Protein AF-A0A2M7Q380-F1 (afdb_monomer_lite)

Structure (mmCIF, N/CA/C/O backbone):
data_AF-A0A2M7Q380-F1
#
_entry.id   AF-A0A2M7Q380-F1
#
loop_
_atom_site.group_PDB
_atom_site.id
_atom_site.type_symbol
_atom_site.label_atom_id
_atom_site.label_alt_id
_atom_site.label_comp_id
_atom_site.label_asym_id
_atom_site.label_entity_id
_atom_site.label_seq_id
_atom_site.pdbx_PDB_ins_code
_atom_site.Cartn_x
_atom_site.Cartn_y
_atom_site.Cartn_z
_atom_site.occupancy
_atom_site.B_iso_or_equiv
_atom_site.auth_seq_id
_atom_site.auth_comp_id
_atom_site.auth_asym_id
_atom_site.auth_atom_id
_atom_site.pdbx_PDB_model_num
ATOM 1 N N . MET A 1 1 ? 3.155 -9.408 -25.139 1.00 45.03 1 MET A N 1
ATOM 2 C CA . MET A 1 1 ? 3.431 -10.082 -23.851 1.00 45.03 1 MET A CA 1
ATOM 3 C C . MET A 1 1 ? 3.232 -9.031 -22.771 1.00 45.03 1 MET A C 1
ATOM 5 O O . MET A 1 1 ? 3.992 -8.075 -22.766 1.00 45.03 1 MET A O 1
ATOM 9 N N . HIS A 1 2 ? 2.167 -9.120 -21.968 1.00 54.25 2 HIS A N 1
ATOM 10 C CA . HIS A 1 2 ? 1.889 -8.129 -20.921 1.00 54.25 2 HIS A CA 1
ATOM 11 C C . HIS A 1 2 ? 2.862 -8.356 -19.760 1.00 54.25 2 HIS A C 1
ATOM 13 O O . HIS A 1 2 ? 2.778 -9.364 -19.059 1.00 54.25 2 HIS A O 1
ATOM 19 N N . ILE A 1 3 ? 3.834 -7.456 -19.613 1.00 55.75 3 ILE A N 1
ATOM 20 C CA . ILE A 1 3 ? 4.868 -7.489 -18.565 1.00 55.75 3 ILE A CA 1
ATOM 21 C C . ILE A 1 3 ? 4.226 -7.521 -17.166 1.00 55.75 3 ILE A C 1
ATOM 23 O O . ILE A 1 3 ? 4.686 -8.244 -16.288 1.00 55.75 3 ILE A O 1
ATOM 27 N N . GLU A 1 4 ? 3.079 -6.861 -17.022 1.00 55.84 4 GLU A N 1
ATOM 28 C CA . GLU A 1 4 ? 2.227 -6.799 -15.826 1.00 55.84 4 GLU A CA 1
ATOM 29 C C . GLU A 1 4 ? 1.796 -8.177 -15.287 1.00 55.84 4 GLU A C 1
ATOM 31 O O . GLU A 1 4 ? 1.468 -8.314 -14.114 1.00 55.84 4 GLU A O 1
ATOM 36 N N . SER A 1 5 ? 1.790 -9.232 -16.113 1.00 55.00 5 SER A N 1
ATOM 37 C CA . SER A 1 5 ? 1.312 -10.558 -15.688 1.00 55.00 5 SER A CA 1
ATOM 38 C C . SER A 1 5 ? 2.322 -11.371 -14.862 1.00 55.00 5 SER A C 1
ATOM 40 O O . SER A 1 5 ? 1.940 -12.407 -14.317 1.00 55.00 5 SER A O 1
ATOM 42 N N . TRP A 1 6 ? 3.590 -10.951 -14.777 1.00 59.34 6 TRP A N 1
ATOM 43 C CA . TRP A 1 6 ? 4.686 -11.774 -14.224 1.00 59.34 6 TRP A CA 1
ATOM 44 C C . TRP A 1 6 ? 5.582 -11.066 -13.204 1.00 59.34 6 TRP A C 1
ATOM 46 O O . TRP A 1 6 ? 6.473 -11.701 -12.650 1.00 59.34 6 TRP A O 1
ATOM 56 N N . VAL A 1 7 ? 5.363 -9.776 -12.985 1.00 65.94 7 VAL A N 1
ATOM 57 C CA . VAL A 1 7 ? 6.205 -8.892 -12.175 1.00 65.94 7 VAL A CA 1
ATOM 58 C C . VAL A 1 7 ? 5.442 -8.545 -10.897 1.00 65.94 7 VAL A C 1
ATOM 60 O O . VAL A 1 7 ? 4.220 -8.414 -10.946 1.00 65.94 7 VAL A O 1
ATOM 63 N N . GLY A 1 8 ? 6.127 -8.425 -9.759 1.00 65.38 8 GLY A N 1
ATOM 64 C CA . GLY A 1 8 ? 5.466 -8.037 -8.508 1.00 65.38 8 GLY A CA 1
ATOM 65 C C . GLY A 1 8 ? 4.849 -9.211 -7.739 1.00 65.38 8 GLY A C 1
ATOM 66 O O . GLY A 1 8 ? 3.993 -8.996 -6.887 1.00 65.38 8 GLY A O 1
ATOM 67 N N . ARG A 1 9 ? 5.242 -10.461 -8.033 1.00 70.00 9 ARG A N 1
ATOM 68 C CA . ARG A 1 9 ? 4.670 -11.673 -7.405 1.00 70.00 9 ARG A CA 1
ATOM 69 C C . ARG A 1 9 ? 5.585 -12.363 -6.392 1.00 70.00 9 ARG A C 1
ATOM 71 O O . ARG A 1 9 ? 5.141 -13.316 -5.751 1.00 70.00 9 ARG A O 1
ATOM 78 N N . ASP A 1 10 ? 6.820 -11.894 -6.230 1.00 76.94 10 ASP A N 1
ATOM 79 C CA . ASP A 1 10 ? 7.734 -12.426 -5.221 1.00 76.94 10 ASP A CA 1
ATOM 80 C C . ASP A 1 10 ? 7.449 -11.807 -3.854 1.00 76.94 10 ASP A C 1
ATOM 82 O O . ASP A 1 10 ? 8.029 -10.792 -3.465 1.00 76.94 10 ASP A O 1
ATOM 86 N N . LEU A 1 11 ? 6.547 -12.453 -3.117 1.00 77.00 11 LEU A N 1
ATOM 87 C CA . LEU A 1 11 ? 6.139 -12.020 -1.782 1.00 77.00 11 LEU A CA 1
ATOM 88 C C . LEU A 1 11 ? 7.287 -12.048 -0.762 1.00 77.00 11 LEU A C 1
ATOM 90 O O . LEU A 1 11 ? 7.134 -11.482 0.308 1.00 77.00 11 LEU A O 1
ATOM 94 N N . SER A 1 12 ? 8.430 -12.681 -1.067 1.00 77.88 12 SER A N 1
ATOM 95 C CA . SER A 1 12 ? 9.603 -12.642 -0.182 1.00 77.88 12 SER A CA 1
ATOM 96 C C . SER A 1 12 ? 10.393 -11.334 -0.287 1.00 77.88 12 SER A C 1
ATOM 98 O O . SER A 1 12 ? 11.180 -11.014 0.602 1.00 77.88 12 SER A O 1
ATOM 100 N N . LYS A 1 13 ? 10.200 -10.564 -1.366 1.00 80.75 13 LYS A N 1
ATOM 101 C CA . LYS A 1 13 ? 10.950 -9.326 -1.625 1.00 80.75 13 LYS A CA 1
ATOM 102 C C . LYS A 1 13 ? 10.184 -8.075 -1.228 1.00 80.75 13 LYS A C 1
ATOM 104 O O . LYS A 1 13 ? 10.798 -7.112 -0.778 1.00 80.75 13 LYS A O 1
ATOM 109 N N . TYR A 1 14 ? 8.872 -8.076 -1.423 1.00 85.69 14 TYR A N 1
ATOM 110 C CA . TYR A 1 14 ? 8.032 -6.899 -1.240 1.00 85.69 14 TYR A CA 1
ATOM 111 C C . TYR A 1 14 ? 6.570 -7.288 -1.012 1.00 85.69 14 TYR A C 1
ATOM 113 O O . TYR A 1 14 ? 6.110 -8.368 -1.388 1.00 85.69 14 TYR A O 1
ATOM 121 N N . ILE A 1 15 ? 5.807 -6.334 -0.488 1.00 90.25 15 ILE A N 1
ATOM 122 C CA . ILE A 1 15 ? 4.347 -6.336 -0.551 1.00 90.25 15 ILE A CA 1
ATOM 123 C C . ILE A 1 15 ? 3.952 -6.078 -2.018 1.00 90.25 15 ILE A C 1
ATOM 125 O O . ILE A 1 15 ? 4.451 -5.124 -2.611 1.00 90.25 15 ILE A O 1
ATOM 129 N N . PRO A 1 16 ? 3.061 -6.873 -2.637 1.00 84.81 16 PRO A N 1
ATOM 130 C CA . PRO A 1 16 ? 2.819 -6.876 -4.090 1.00 84.81 16 PRO A CA 1
ATOM 131 C C . PRO A 1 16 ? 2.071 -5.640 -4.638 1.00 84.81 16 PRO A C 1
ATOM 133 O O . PRO A 1 16 ? 1.603 -5.660 -5.775 1.00 84.81 16 PRO A O 1
ATOM 136 N N . GLY A 1 17 ? 1.928 -4.583 -3.839 1.00 88.19 17 GLY A N 1
ATOM 137 C CA . GLY A 1 17 ? 1.196 -3.362 -4.165 1.00 88.19 17 GLY A CA 1
ATOM 138 C C . GLY A 1 17 ? 0.112 -3.033 -3.140 1.00 88.19 17 GLY A C 1
ATOM 139 O O . GLY A 1 17 ? -0.238 -3.851 -2.284 1.00 88.19 17 GLY A O 1
ATOM 140 N N . LEU A 1 18 ? -0.434 -1.824 -3.251 1.00 91.69 18 LEU A N 1
ATOM 141 C CA . LEU A 1 18 ? -1.605 -1.374 -2.501 1.00 91.69 18 LEU A CA 1
ATOM 142 C C . LEU A 1 18 ? -2.832 -1.383 -3.416 1.00 91.69 18 LEU A C 1
ATOM 144 O O . LEU A 1 18 ? -2.778 -0.924 -4.555 1.00 91.69 18 LEU A O 1
ATOM 148 N N . TYR A 1 19 ? -3.944 -1.892 -2.900 1.00 92.00 19 TYR A N 1
ATOM 149 C CA . TYR A 1 19 ? -5.241 -1.961 -3.575 1.00 92.00 19 TYR A CA 1
ATOM 150 C C . TYR A 1 19 ? -6.240 -1.031 -2.890 1.00 92.00 19 TYR A C 1
ATOM 152 O O . TYR A 1 19 ? -5.964 -0.548 -1.793 1.00 92.00 19 TYR A O 1
ATOM 160 N N . TRP A 1 20 ? -7.419 -0.837 -3.498 1.00 95.19 20 TRP A N 1
ATOM 161 C CA . TRP A 1 20 ? -8.546 -0.074 -2.929 1.00 95.19 20 TRP A CA 1
ATOM 162 C C . TRP A 1 20 ? -8.683 -0.247 -1.414 1.00 95.19 20 TRP A C 1
ATOM 164 O O . TRP A 1 20 ? -8.715 0.734 -0.671 1.00 95.19 20 TRP A O 1
ATOM 174 N N . GLN A 1 21 ? -8.695 -1.509 -0.983 1.00 95.75 21 GLN A N 1
ATOM 175 C CA . GLN A 1 21 ? -8.677 -1.906 0.407 1.00 95.75 21 GLN A CA 1
ATOM 176 C C . GLN A 1 21 ? -7.575 -2.943 0.617 1.00 95.75 21 GLN A C 1
ATOM 178 O O . GLN A 1 21 ? -7.510 -3.943 -0.097 1.00 95.75 21 GLN A O 1
ATOM 183 N N . THR A 1 22 ? -6.695 -2.699 1.584 1.00 95.56 22 THR A N 1
ATOM 184 C CA . THR A 1 22 ? -5.509 -3.526 1.823 1.00 95.56 22 THR A CA 1
ATOM 185 C C . THR A 1 22 ? -5.341 -3.773 3.313 1.00 95.56 22 THR A C 1
ATOM 187 O O . THR A 1 22 ? -5.238 -2.832 4.095 1.00 95.56 22 THR A O 1
ATOM 190 N N . TYR A 1 23 ? -5.305 -5.043 3.712 1.00 96.62 23 TYR A N 1
ATOM 191 C CA . TYR A 1 23 ? -4.919 -5.425 5.066 1.00 96.62 23 TYR A CA 1
ATOM 192 C C . TYR A 1 23 ? -3.417 -5.670 5.121 1.00 96.62 23 TYR A C 1
ATOM 194 O O . TYR A 1 23 ? -2.909 -6.506 4.374 1.00 96.62 23 TYR A O 1
ATOM 202 N N . ILE A 1 24 ? -2.726 -4.991 6.032 1.00 96.06 24 ILE A N 1
ATOM 203 C CA . ILE A 1 24 ? -1.305 -5.213 6.289 1.00 96.06 24 ILE A CA 1
ATOM 204 C C . ILE A 1 24 ? -1.138 -5.672 7.734 1.00 96.06 24 ILE A C 1
ATOM 206 O O . ILE A 1 24 ? -1.508 -4.961 8.672 1.00 96.06 24 ILE A O 1
ATOM 210 N N . SER A 1 25 ? -0.577 -6.869 7.919 1.00 96.56 25 SER A N 1
ATOM 211 C CA . SER A 1 25 ? -0.224 -7.347 9.253 1.00 96.56 25 SER A CA 1
ATOM 212 C C . SER A 1 25 ? 1.019 -6.631 9.779 1.00 96.56 25 SER A C 1
ATOM 214 O O . SER A 1 25 ? 1.889 -6.209 9.017 1.00 96.56 25 SER A O 1
ATOM 216 N N . VAL A 1 26 ? 1.132 -6.533 11.104 1.00 96.31 26 VAL A N 1
ATOM 217 C CA . VAL A 1 26 ? 2.322 -5.977 11.767 1.00 96.31 26 VAL A CA 1
ATOM 218 C C . VAL A 1 26 ? 3.582 -6.764 11.386 1.00 96.31 26 VAL A C 1
ATOM 220 O O . VAL A 1 26 ? 4.649 -6.172 11.232 1.00 96.31 26 VAL A O 1
ATOM 223 N N . ASP A 1 27 ? 3.464 -8.082 11.217 1.00 95.56 27 ASP A N 1
ATOM 224 C CA . ASP A 1 27 ? 4.590 -8.948 10.859 1.00 95.56 27 ASP A CA 1
ATOM 225 C C . ASP A 1 27 ? 5.048 -8.711 9.416 1.00 95.56 27 ASP A C 1
ATOM 227 O O . ASP A 1 27 ? 6.238 -8.510 9.194 1.00 95.56 27 ASP A O 1
ATOM 231 N N . LEU A 1 28 ? 4.110 -8.626 8.463 1.00 94.19 28 LEU A N 1
ATOM 232 C CA . LEU A 1 28 ? 4.413 -8.325 7.060 1.00 94.19 28 LEU A CA 1
ATOM 233 C C . LEU A 1 28 ? 5.043 -6.934 6.920 1.00 94.19 28 LEU A C 1
ATOM 235 O O . LEU A 1 28 ? 6.003 -6.747 6.174 1.00 94.19 28 LEU A O 1
ATOM 239 N N . ALA A 1 29 ? 4.532 -5.957 7.677 1.00 94.75 29 ALA A N 1
ATOM 240 C CA . ALA A 1 29 ? 5.089 -4.614 7.671 1.00 94.75 29 ALA A CA 1
ATOM 241 C C . ALA A 1 29 ? 6.539 -4.588 8.169 1.00 94.75 29 ALA A C 1
ATOM 243 O O . ALA A 1 29 ? 7.392 -3.937 7.573 1.00 94.75 29 ALA A O 1
ATOM 244 N N . LYS A 1 30 ? 6.840 -5.339 9.235 1.00 95.06 30 LYS A N 1
ATOM 245 C CA . LYS A 1 30 ? 8.207 -5.480 9.751 1.00 95.06 30 LYS A CA 1
ATOM 246 C C . LYS A 1 30 ? 9.119 -6.212 8.774 1.00 95.06 30 LYS A C 1
ATOM 248 O O . LYS A 1 30 ? 10.245 -5.767 8.576 1.00 95.06 30 LYS A O 1
ATOM 253 N N . GLU A 1 31 ? 8.647 -7.309 8.185 1.00 95.12 31 GLU A N 1
ATOM 254 C CA . GLU A 1 31 ? 9.416 -8.136 7.248 1.00 95.12 31 GLU A CA 1
ATOM 255 C C . GLU A 1 31 ? 9.926 -7.317 6.060 1.00 95.12 31 GLU A C 1
ATOM 257 O O . GLU A 1 31 ? 11.104 -7.393 5.715 1.00 95.12 31 GLU A O 1
ATOM 262 N N . HIS A 1 32 ? 9.068 -6.466 5.496 1.00 94.19 32 HIS A N 1
ATOM 263 C CA . HIS A 1 32 ? 9.409 -5.663 4.323 1.00 94.19 32 HIS A CA 1
ATOM 264 C C . HIS A 1 32 ? 9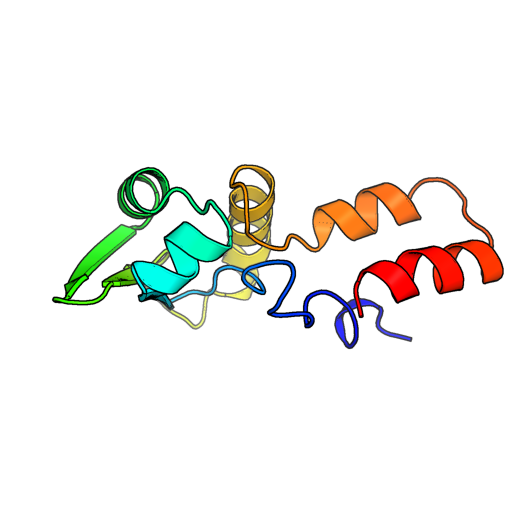.807 -4.221 4.647 1.00 94.19 32 HIS A C 1
ATOM 266 O O . HIS A 1 32 ? 9.997 -3.431 3.731 1.00 94.19 32 HIS A O 1
ATOM 272 N N . SER A 1 33 ? 9.973 -3.858 5.925 1.00 93.94 33 SER A N 1
ATOM 273 C CA . SER A 1 33 ? 10.253 -2.470 6.344 1.00 93.94 33 SER A CA 1
ATOM 274 C C . SER A 1 33 ? 9.209 -1.452 5.851 1.00 93.94 33 SER A C 1
ATOM 276 O O . SER A 1 33 ? 9.526 -0.292 5.601 1.00 93.94 33 SER A O 1
ATOM 278 N N . PHE A 1 34 ? 7.955 -1.883 5.721 1.00 94.62 34 PHE A N 1
ATOM 279 C CA . PHE A 1 34 ? 6.839 -1.040 5.311 1.00 94.62 34 PHE A CA 1
ATOM 280 C C . PHE A 1 34 ? 6.384 -0.132 6.459 1.00 94.62 34 PHE A C 1
ATOM 282 O O . PHE A 1 34 ? 6.005 -0.602 7.538 1.00 94.62 34 PHE A O 1
ATOM 289 N N . ASP A 1 35 ? 6.379 1.180 6.219 1.00 94.69 35 ASP A N 1
ATOM 290 C CA . ASP A 1 35 ? 5.937 2.175 7.197 1.00 94.69 35 ASP A CA 1
ATOM 291 C C . ASP A 1 35 ? 4.405 2.218 7.293 1.00 94.69 35 ASP A C 1
ATOM 293 O O . ASP A 1 35 ? 3.708 2.965 6.598 1.00 94.69 35 ASP A O 1
ATOM 297 N N . LEU A 1 36 ? 3.884 1.395 8.201 1.00 94.12 36 LEU A N 1
ATOM 298 C CA . LEU A 1 36 ? 2.456 1.275 8.462 1.00 94.12 36 LEU A CA 1
ATOM 299 C C . LEU A 1 36 ? 1.841 2.585 8.985 1.00 94.12 36 LEU A C 1
ATOM 301 O O . LEU A 1 36 ? 0.703 2.901 8.653 1.00 94.12 36 LEU A O 1
ATOM 305 N N . ALA A 1 37 ? 2.593 3.375 9.759 1.00 94.19 37 ALA A N 1
ATOM 306 C CA . ALA A 1 37 ? 2.103 4.640 10.303 1.00 94.19 37 ALA A CA 1
ATOM 307 C C . ALA A 1 37 ? 1.912 5.680 9.191 1.00 94.19 37 ALA A C 1
ATOM 309 O O . ALA A 1 37 ? 0.880 6.353 9.142 1.00 94.19 37 ALA A O 1
ATOM 310 N N . LYS A 1 38 ? 2.869 5.765 8.260 1.00 94.19 38 LYS A N 1
ATOM 311 C CA . LYS A 1 38 ? 2.736 6.577 7.044 1.00 94.19 38 LYS A CA 1
ATOM 312 C C . LYS A 1 38 ? 1.561 6.108 6.184 1.00 94.19 38 LYS A C 1
ATOM 314 O O . LYS A 1 38 ? 0.819 6.943 5.675 1.00 94.19 38 LYS A O 1
ATOM 319 N N . ALA A 1 39 ? 1.351 4.796 6.060 1.00 93.56 39 ALA A N 1
ATOM 320 C CA . ALA A 1 39 ? 0.219 4.238 5.320 1.00 93.56 39 ALA A CA 1
ATOM 321 C C . ALA A 1 39 ? -1.133 4.709 5.889 1.00 93.56 39 ALA A C 1
ATOM 323 O O . ALA A 1 39 ? -1.988 5.173 5.135 1.00 93.56 39 ALA A O 1
ATOM 324 N N . CYS A 1 40 ? -1.299 4.662 7.216 1.00 95.31 40 CYS A N 1
ATOM 325 C CA . CYS A 1 40 ? -2.512 5.128 7.894 1.00 95.31 40 CYS A CA 1
ATOM 326 C C . CYS A 1 40 ? -2.775 6.626 7.692 1.00 95.31 40 CYS A C 1
ATOM 328 O O . CYS A 1 40 ? -3.926 7.032 7.610 1.00 95.31 40 CYS A O 1
ATOM 330 N N . GLN A 1 41 ? -1.727 7.452 7.595 1.00 94.69 41 GLN A N 1
ATOM 331 C CA . GLN A 1 41 ? -1.875 8.894 7.343 1.00 94.69 41 GLN A CA 1
ATOM 332 C C . GLN A 1 41 ? -2.352 9.214 5.921 1.00 94.69 41 GLN A C 1
ATOM 334 O O . GLN A 1 41 ? -2.877 10.300 5.684 1.00 94.69 41 GLN A O 1
ATOM 339 N N . ILE A 1 42 ? -2.113 8.307 4.972 1.00 92.81 42 ILE A N 1
ATOM 340 C CA . ILE A 1 42 ? -2.410 8.510 3.550 1.00 92.81 42 ILE A CA 1
ATOM 341 C C . ILE A 1 42 ? -3.739 7.858 3.157 1.00 92.81 42 ILE A C 1
ATOM 343 O O . ILE A 1 42 ? -4.408 8.343 2.242 1.00 92.81 42 ILE A O 1
ATOM 347 N N . ALA A 1 43 ? -4.112 6.763 3.819 1.00 95.50 43 ALA A N 1
ATOM 348 C CA . ALA A 1 43 ? -5.402 6.117 3.626 1.00 95.50 43 ALA A CA 1
ATOM 349 C C . ALA A 1 43 ? -6.556 7.077 3.974 1.00 95.50 43 ALA A C 1
ATOM 351 O O . ALA A 1 43 ? -6.458 7.873 4.905 1.00 95.50 43 ALA A O 1
ATOM 352 N N . GLU A 1 44 ? -7.663 6.987 3.235 1.00 96.06 44 GLU A N 1
ATOM 353 C CA . GLU A 1 44 ? -8.894 7.714 3.576 1.00 96.06 44 GLU A CA 1
ATOM 354 C C . GLU A 1 44 ? -9.506 7.182 4.872 1.00 96.06 44 GLU A C 1
ATOM 356 O O . GLU A 1 44 ? -10.098 7.931 5.647 1.00 96.06 44 GLU A O 1
ATOM 361 N N . GLU A 1 45 ? -9.340 5.884 5.114 1.00 97.50 45 GLU A N 1
ATOM 362 C CA . GLU A 1 45 ? -9.781 5.225 6.329 1.00 97.50 45 GLU A CA 1
ATOM 363 C C . GLU A 1 45 ? -8.783 4.140 6.738 1.00 97.50 45 GLU A C 1
ATOM 365 O O . GLU A 1 45 ? -8.293 3.367 5.910 1.00 97.50 45 GLU A O 1
ATOM 370 N N . SER A 1 46 ? -8.513 4.062 8.038 1.00 97.38 46 SER A N 1
ATOM 371 C CA . SER A 1 46 ? -7.713 3.008 8.653 1.00 97.38 46 SER A CA 1
ATOM 372 C C . SER A 1 46 ? -8.484 2.399 9.818 1.00 97.38 46 SER A C 1
ATOM 374 O O . SER A 1 46 ? -8.920 3.118 10.715 1.00 97.38 46 SER A O 1
ATOM 376 N N . THR A 1 47 ? -8.635 1.077 9.819 1.00 97.94 47 THR A N 1
ATOM 377 C CA . THR A 1 47 ? -9.207 0.325 10.942 1.00 97.94 47 THR A CA 1
ATOM 378 C C . THR A 1 47 ? -8.128 -0.540 11.576 1.00 97.94 47 THR A C 1
ATOM 380 O O . THR A 1 47 ? -7.578 -1.431 10.921 1.00 97.94 47 THR A O 1
ATOM 383 N N . ASP A 1 48 ? -7.846 -0.292 12.853 1.00 97.31 48 ASP A N 1
ATOM 384 C CA . ASP A 1 48 ? -6.885 -1.071 13.627 1.00 97.31 48 ASP A CA 1
ATOM 385 C C . ASP A 1 48 ? -7.463 -2.430 14.042 1.00 97.31 48 ASP A C 1
ATOM 387 O O . ASP A 1 48 ? -8.589 -2.541 14.529 1.00 97.31 48 ASP A O 1
ATOM 391 N N . TYR A 1 49 ? -6.647 -3.471 13.900 1.00 96.56 49 TYR A N 1
ATOM 392 C CA . TYR A 1 49 ? -6.888 -4.814 14.416 1.00 96.56 49 TYR A CA 1
ATOM 393 C C . TYR A 1 49 ? -5.707 -5.243 15.290 1.00 96.56 49 TYR A C 1
ATOM 395 O O . TYR A 1 49 ? -4.601 -4.724 15.171 1.00 96.56 49 TYR A O 1
ATOM 403 N N . GLU A 1 50 ? -5.901 -6.265 16.127 1.00 95.94 50 GLU A N 1
ATOM 404 C CA . GLU A 1 50 ? -4.854 -6.774 17.033 1.00 95.94 50 GLU A CA 1
ATOM 405 C C . GLU A 1 50 ? -3.531 -7.110 16.315 1.00 95.94 50 GLU A C 1
ATOM 407 O O . GLU A 1 50 ? -2.452 -6.951 16.880 1.00 95.94 50 GLU A O 1
ATOM 412 N N . LYS A 1 51 ? -3.606 -7.570 15.058 1.00 96.25 51 LYS A N 1
ATOM 413 C CA . LYS A 1 51 ? -2.453 -8.077 14.294 1.00 96.25 51 LYS A CA 1
ATOM 414 C C . LYS A 1 51 ? -2.089 -7.253 13.062 1.00 96.25 51 LYS A C 1
ATOM 416 O O . LYS A 1 51 ? -1.244 -7.687 12.281 1.00 96.25 51 LYS A O 1
ATOM 421 N N . GLY A 1 52 ? -2.709 -6.097 12.852 1.00 96.94 52 GLY A N 1
ATOM 422 C CA . GLY A 1 52 ? -2.517 -5.330 11.624 1.00 96.94 52 GLY A CA 1
ATOM 423 C C . GLY A 1 52 ? -3.544 -4.232 11.440 1.00 96.94 52 GLY A C 1
ATOM 424 O O . GLY A 1 52 ? -4.365 -3.990 12.317 1.00 96.94 52 GLY A O 1
ATOM 425 N N . VAL A 1 53 ? -3.520 -3.604 10.273 1.00 97.88 53 VAL A N 1
ATOM 426 C CA . VAL A 1 53 ? -4.423 -2.504 9.932 1.00 97.88 53 VAL A CA 1
ATOM 427 C C . VAL A 1 53 ? -5.052 -2.763 8.575 1.00 97.88 53 VAL A C 1
ATOM 429 O O . VAL A 1 53 ? -4.392 -3.218 7.640 1.00 97.88 53 VAL A O 1
ATOM 432 N N . LEU A 1 54 ? -6.347 -2.478 8.480 1.00 98.00 54 LEU A N 1
ATOM 433 C CA . LEU A 1 54 ? -7.079 -2.441 7.225 1.00 98.00 54 LEU A CA 1
ATOM 434 C C . LEU A 1 54 ? -7.125 -0.999 6.731 1.00 98.00 54 LEU A C 1
ATOM 436 O O . LEU A 1 54 ? -7.672 -0.132 7.408 1.00 98.00 54 LEU A O 1
ATOM 440 N N . LEU A 1 55 ? -6.547 -0.758 5.563 1.00 97.62 55 LEU A N 1
ATOM 441 C CA . LEU A 1 55 ? -6.454 0.552 4.929 1.00 97.62 55 LEU A CA 1
ATOM 442 C C . LEU A 1 55 ? -7.421 0.609 3.752 1.00 97.62 55 LEU A C 1
ATOM 444 O O . LEU A 1 55 ? -7.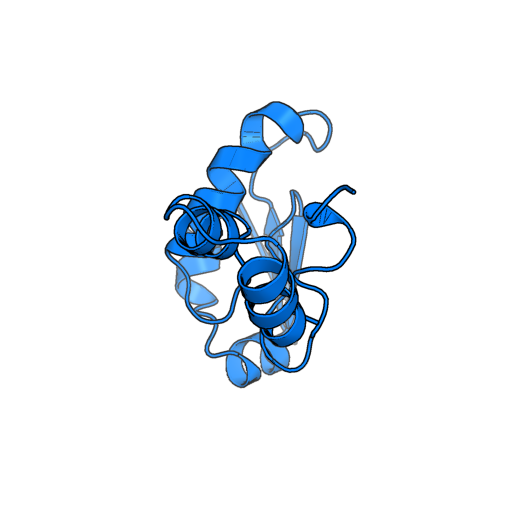455 -0.329 2.954 1.00 97.62 55 LEU A O 1
ATOM 448 N N . ARG A 1 56 ? -8.166 1.705 3.614 1.00 97.31 56 ARG A N 1
ATOM 449 C CA . ARG A 1 56 ? -8.968 2.028 2.429 1.00 97.31 56 ARG A CA 1
ATOM 450 C C . ARG A 1 56 ? -8.485 3.353 1.846 1.00 97.31 56 ARG A C 1
ATOM 452 O O . ARG A 1 56 ? -8.385 4.342 2.565 1.00 97.31 56 ARG A O 1
ATOM 459 N N . PHE A 1 57 ? -8.150 3.367 0.559 1.00 95.69 57 PHE A N 1
ATOM 460 C CA . PHE A 1 57 ? -7.482 4.508 -0.090 1.00 95.69 57 PHE A CA 1
ATOM 461 C C . PHE A 1 57 ? -8.401 5.391 -0.939 1.00 95.69 57 PHE A C 1
ATOM 463 O O . PHE A 1 57 ? -7.979 6.472 -1.350 1.00 95.69 57 PHE A O 1
ATOM 470 N N . PHE A 1 58 ? -9.602 4.909 -1.251 1.00 95.00 58 PHE A N 1
ATOM 471 C CA . PHE A 1 58 ? -10.655 5.651 -1.943 1.00 95.00 58 PHE A CA 1
ATOM 472 C C . PHE A 1 58 ? -12.028 5.048 -1.631 1.00 95.00 58 PHE A C 1
ATOM 474 O O . PHE A 1 58 ? -12.123 3.910 -1.158 1.00 95.00 58 PHE A O 1
ATOM 481 N N . GLU A 1 59 ? -13.093 5.807 -1.883 1.00 93.94 59 GLU A N 1
ATOM 482 C CA . GLU A 1 59 ? -14.436 5.449 -1.433 1.00 93.94 59 GLU A CA 1
ATOM 483 C C . GLU A 1 59 ? -15.000 4.203 -2.132 1.00 93.94 59 GLU A C 1
ATOM 485 O O . GLU A 1 59 ? -15.291 3.209 -1.455 1.00 93.94 59 GLU A O 1
ATOM 490 N N . ASP A 1 60 ? -15.110 4.246 -3.464 1.00 93.81 60 ASP A N 1
ATOM 491 C CA . ASP A 1 60 ? -15.747 3.216 -4.292 1.00 93.81 60 ASP A CA 1
ATOM 492 C C . ASP A 1 60 ? -14.699 2.328 -5.000 1.00 93.81 60 ASP A C 1
ATOM 494 O O . ASP A 1 60 ? -13.890 2.836 -5.782 1.00 93.81 60 ASP A O 1
ATOM 498 N N . PRO A 1 61 ? -14.704 0.994 -4.804 1.00 92.69 61 PRO A N 1
ATOM 499 C CA . PRO A 1 61 ? -13.798 0.086 -5.514 1.00 92.69 61 PRO A CA 1
ATOM 500 C C . PRO A 1 61 ? -13.911 0.154 -7.044 1.00 92.69 61 PRO A C 1
ATOM 502 O O . PRO A 1 61 ? -12.962 -0.214 -7.740 1.00 92.69 61 PRO A O 1
ATOM 505 N N . LEU A 1 62 ? -15.054 0.583 -7.586 1.00 94.06 62 LEU A N 1
ATOM 506 C CA . LEU A 1 62 ? -15.289 0.674 -9.028 1.00 94.06 62 LEU A CA 1
ATOM 507 C C . LEU A 1 62 ? -14.464 1.779 -9.693 1.00 94.06 62 LEU A C 1
ATOM 509 O O . LEU A 1 62 ? -14.154 1.669 -10.882 1.00 94.06 62 LEU A O 1
ATOM 513 N N . ASP A 1 63 ? -14.004 2.762 -8.920 1.00 92.69 63 ASP A N 1
ATOM 514 C CA . ASP A 1 63 ? -13.159 3.850 -9.409 1.00 92.69 63 ASP A CA 1
ATOM 515 C C . ASP A 1 63 ? -11.683 3.443 -9.553 1.00 92.69 63 ASP A C 1
ATOM 517 O O . ASP A 1 63 ? -10.824 4.282 -9.829 1.00 92.69 63 ASP A O 1
ATOM 521 N N . TRP A 1 64 ? -11.349 2.152 -9.413 1.00 89.81 64 TRP A N 1
ATOM 522 C CA . TRP A 1 64 ? -9.965 1.663 -9.424 1.00 89.81 64 TRP A CA 1
ATOM 523 C C . TRP A 1 64 ? -9.132 2.225 -10.583 1.00 89.81 64 TRP A C 1
ATOM 525 O O . TRP A 1 64 ? -7.983 2.592 -10.377 1.00 89.81 64 TRP A O 1
ATOM 535 N N . ASN A 1 65 ? -9.699 2.335 -11.788 1.00 90.19 65 ASN A N 1
ATOM 536 C CA . ASN A 1 65 ? -8.966 2.779 -12.973 1.00 90.19 65 ASN A CA 1
ATOM 537 C C . ASN A 1 65 ? -8.557 4.260 -12.873 1.00 90.19 65 ASN A C 1
ATOM 539 O O . ASN A 1 65 ? -7.510 4.656 -13.375 1.00 90.19 65 ASN A O 1
ATOM 543 N N . GLN A 1 66 ? -9.359 5.076 -12.184 1.00 93.31 66 GLN A N 1
ATOM 544 C CA . GLN A 1 66 ? -9.046 6.477 -11.901 1.00 93.31 66 GLN A CA 1
ATOM 545 C C . GLN A 1 66 ? -7.956 6.609 -10.828 1.00 93.31 66 GLN A C 1
ATOM 547 O O . GLN A 1 66 ? -7.140 7.529 -10.884 1.00 93.31 66 GLN A O 1
ATOM 552 N N . TYR A 1 67 ? -7.931 5.696 -9.855 1.00 93.00 67 TYR A N 1
ATOM 553 C CA . TYR A 1 67 ? -7.024 5.762 -8.706 1.00 93.00 67 TYR A CA 1
ATOM 554 C C . TYR A 1 67 ? -5.767 4.893 -8.838 1.00 93.00 67 TYR A C 1
ATOM 556 O O . TYR A 1 67 ? -4.834 5.078 -8.057 1.00 93.00 67 TYR A O 1
ATOM 564 N N . ALA A 1 68 ? -5.692 3.998 -9.826 1.00 90.25 68 ALA A N 1
ATOM 565 C CA . ALA A 1 68 ? -4.580 3.065 -10.016 1.00 90.25 68 ALA A CA 1
ATOM 566 C C . ALA A 1 68 ? -3.232 3.788 -10.119 1.00 90.25 68 ALA A C 1
ATOM 568 O O . ALA A 1 68 ? -2.274 3.415 -9.447 1.00 90.25 68 ALA A O 1
ATOM 569 N N . GLU A 1 69 ? -3.168 4.875 -10.893 1.00 91.50 69 GLU A N 1
ATOM 570 C CA . GLU A 1 69 ? -1.938 5.656 -11.018 1.00 91.50 69 GLU A CA 1
ATOM 571 C C . GLU A 1 69 ? -1.546 6.330 -9.694 1.00 91.50 69 GLU A C 1
ATOM 573 O O . GLU A 1 69 ? -0.368 6.373 -9.334 1.00 91.50 69 GLU A O 1
ATOM 578 N N . LYS A 1 70 ? -2.528 6.848 -8.948 1.00 91.38 70 LYS A N 1
ATOM 579 C CA . LYS A 1 70 ? -2.301 7.477 -7.642 1.00 91.38 70 LYS A CA 1
ATOM 580 C C . LYS A 1 70 ? -1.788 6.455 -6.622 1.00 91.38 70 LYS A C 1
ATOM 582 O O . LYS A 1 70 ? -0.872 6.776 -5.870 1.00 91.38 70 LYS A O 1
ATOM 587 N N . LEU A 1 71 ? -2.347 5.24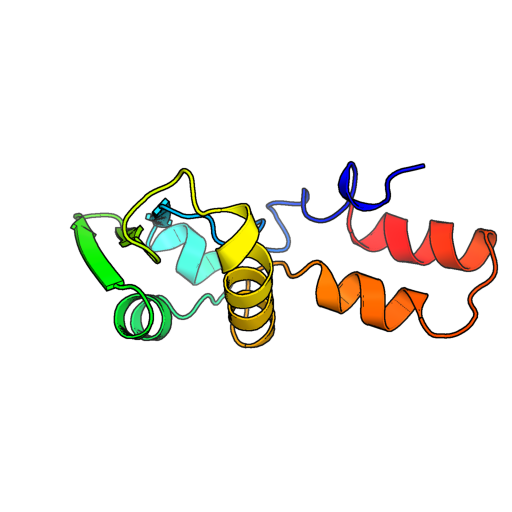5 -6.614 1.00 92.25 71 LEU A N 1
ATOM 588 C CA . LEU A 1 71 ? -1.894 4.148 -5.757 1.00 92.25 71 LEU A CA 1
ATOM 589 C C . LEU A 1 71 ? -0.481 3.686 -6.110 1.00 92.25 71 LEU A C 1
ATOM 591 O O . LEU A 1 71 ? 0.334 3.476 -5.218 1.00 92.25 71 LEU A O 1
ATOM 595 N N . ASP A 1 72 ? -0.160 3.565 -7.394 1.00 91.81 72 ASP A N 1
ATOM 596 C CA . ASP A 1 72 ? 1.184 3.158 -7.805 1.00 91.81 72 ASP A CA 1
ATOM 597 C C . ASP A 1 72 ? 2.228 4.252 -7.508 1.00 91.81 72 ASP A C 1
ATOM 599 O O . ASP A 1 72 ? 3.324 3.961 -7.035 1.00 91.81 72 ASP A O 1
ATOM 603 N N . ASN A 1 73 ? 1.859 5.532 -7.658 1.00 91.81 73 ASN A N 1
ATOM 604 C CA . ASN A 1 73 ? 2.673 6.656 -7.179 1.00 91.81 73 ASN A CA 1
ATOM 605 C C . ASN A 1 73 ? 2.895 6.610 -5.665 1.00 91.81 73 ASN A C 1
ATOM 607 O O . ASN A 1 73 ? 3.968 6.974 -5.197 1.00 91.81 73 ASN A O 1
ATOM 611 N N . LEU A 1 74 ? 1.893 6.182 -4.895 1.00 91.00 74 LEU A N 1
ATOM 612 C CA . LEU A 1 74 ? 2.055 5.989 -3.462 1.00 91.00 74 LEU A CA 1
ATOM 613 C C . LEU A 1 74 ? 3.072 4.879 -3.183 1.00 91.00 74 LEU A C 1
ATOM 615 O O . LEU A 1 74 ? 3.993 5.108 -2.400 1.00 91.00 74 LEU A O 1
ATOM 619 N N . CYS A 1 75 ? 2.957 3.739 -3.869 1.00 92.38 75 CYS A N 1
ATOM 620 C CA . CYS A 1 75 ? 3.892 2.620 -3.740 1.00 92.38 75 CYS A CA 1
ATOM 621 C C . CYS A 1 75 ? 5.343 3.056 -4.014 1.00 92.38 75 CYS A C 1
ATOM 623 O O . CYS A 1 75 ? 6.217 2.726 -3.225 1.00 92.38 75 CYS A O 1
ATOM 625 N N . LEU A 1 76 ? 5.596 3.905 -5.021 1.00 91.31 76 LEU A N 1
ATOM 626 C CA . LEU A 1 76 ? 6.933 4.480 -5.277 1.00 91.31 76 LEU A CA 1
ATOM 627 C C . LEU A 1 76 ? 7.529 5.276 -4.105 1.00 91.31 76 LEU A C 1
ATOM 629 O O . LEU A 1 76 ? 8.740 5.467 -4.037 1.00 91.31 76 LEU A O 1
ATOM 633 N N . THR A 1 77 ? 6.691 5.826 -3.227 1.00 91.44 77 THR A N 1
ATOM 634 C CA . THR A 1 77 ? 7.137 6.635 -2.081 1.00 91.44 77 THR A CA 1
ATOM 635 C C . THR A 1 77 ? 7.232 5.836 -0.785 1.00 91.44 77 THR A C 1
ATOM 637 O O . THR A 1 77 ? 7.510 6.419 0.271 1.00 91.44 77 THR A O 1
ATOM 640 N N . MET A 1 78 ? 6.935 4.537 -0.828 1.00 91.75 78 MET A N 1
ATOM 641 C CA . MET A 1 78 ? 6.874 3.664 0.335 1.00 91.75 78 MET A CA 1
ATOM 642 C C . MET A 1 78 ? 7.855 2.513 0.175 1.00 91.75 78 MET A C 1
ATOM 644 O O . MET A 1 78 ? 7.775 1.739 -0.773 1.00 91.75 78 MET A O 1
ATOM 648 N N . ASP A 1 79 ? 8.748 2.373 1.147 1.00 90.81 79 ASP A N 1
ATOM 649 C CA . ASP A 1 79 ? 9.661 1.241 1.185 1.00 90.81 79 ASP A CA 1
ATOM 650 C C . ASP A 1 79 ? 8.886 -0.066 1.415 1.00 90.81 79 ASP A C 1
ATOM 652 O O . ASP A 1 79 ? 7.848 -0.093 2.086 1.00 90.81 79 ASP A O 1
ATOM 656 N N . GLY A 1 80 ? 9.391 -1.163 0.849 1.00 90.44 80 GLY A N 1
ATOM 657 C CA . GLY A 1 80 ? 8.828 -2.496 1.070 1.00 90.44 80 GLY A CA 1
ATOM 658 C C . GLY A 1 80 ? 7.590 -2.843 0.246 1.00 90.44 80 GLY A C 1
ATOM 659 O O . GLY A 1 80 ? 7.058 -3.942 0.411 1.00 90.44 80 GLY A O 1
ATOM 660 N N . VAL A 1 81 ? 7.129 -1.958 -0.643 1.00 92.19 81 VAL A N 1
ATOM 661 C CA . VAL A 1 81 ? 6.001 -2.214 -1.551 1.00 92.19 81 VAL A CA 1
ATOM 662 C C . VAL A 1 81 ? 6.453 -2.141 -2.995 1.00 92.19 81 VAL A C 1
ATOM 664 O O . VAL A 1 81 ? 7.192 -1.250 -3.392 1.00 92.19 81 VAL A O 1
ATOM 667 N N . PHE A 1 82 ? 5.962 -3.071 -3.796 1.00 90.88 82 PHE A N 1
ATOM 668 C CA . PHE A 1 82 ? 6.169 -3.085 -5.228 1.00 90.88 82 PHE A CA 1
ATOM 669 C C . PHE A 1 82 ? 5.445 -1.930 -5.928 1.00 90.88 82 PHE A C 1
ATOM 671 O O . PHE A 1 82 ? 4.257 -1.700 -5.692 1.00 90.88 82 PHE A O 1
ATOM 678 N N . SER A 1 83 ? 6.135 -1.283 -6.869 1.00 90.00 83 SER A N 1
ATOM 679 C CA . SER A 1 83 ? 5.526 -0.380 -7.844 1.00 90.00 83 SER A CA 1
ATOM 680 C C . SER A 1 83 ? 5.886 -0.783 -9.273 1.00 90.00 83 SER A C 1
ATOM 682 O O . SER A 1 83 ? 7.051 -0.997 -9.617 1.00 90.00 83 SER A O 1
ATOM 684 N N . ILE A 1 84 ? 4.888 -0.815 -10.162 1.00 85.56 84 ILE A N 1
ATOM 685 C CA . ILE A 1 84 ? 5.126 -1.134 -11.578 1.00 85.56 84 ILE A CA 1
ATOM 686 C C . ILE A 1 84 ? 5.910 -0.015 -12.280 1.00 85.56 84 ILE A C 1
ATOM 688 O O . ILE A 1 84 ? 6.628 -0.269 -13.253 1.00 85.56 84 ILE A O 1
ATOM 692 N N . LYS A 1 85 ? 5.846 1.221 -11.770 1.00 86.88 85 LYS A N 1
ATOM 693 C CA . LYS A 1 85 ? 6.643 2.344 -12.277 1.00 86.88 85 LYS A CA 1
ATOM 694 C C . LYS A 1 85 ? 8.147 2.147 -12.098 1.00 86.88 85 LYS A C 1
ATOM 696 O O . LYS A 1 85 ? 8.893 2.596 -12.970 1.00 86.88 85 LYS A O 1
ATOM 701 N N . GLU A 1 86 ? 8.610 1.434 -11.068 1.00 83.81 86 GLU A N 1
ATOM 702 C CA . GLU A 1 86 ? 10.036 1.080 -10.937 1.00 83.81 86 GLU A CA 1
ATOM 703 C C . GLU A 1 86 ? 10.492 0.261 -12.145 1.00 83.81 86 GLU A C 1
ATOM 705 O O . GLU A 1 86 ? 11.506 0.555 -12.780 1.00 83.81 86 GLU A O 1
ATOM 710 N N . VAL A 1 87 ? 9.669 -0.704 -12.541 1.00 82.25 87 VAL A N 1
ATOM 711 C CA . VAL A 1 87 ? 9.926 -1.589 -13.676 1.00 82.25 87 VAL A CA 1
ATOM 712 C C . VAL A 1 87 ? 9.845 -0.817 -14.992 1.00 82.25 87 VAL A C 1
ATOM 714 O O . VAL A 1 87 ? 10.729 -0.956 -15.838 1.00 82.25 87 VAL A O 1
ATOM 717 N N . HIS A 1 88 ? 8.853 0.062 -15.161 1.00 81.38 88 HIS A N 1
ATOM 718 C CA . HIS A 1 88 ? 8.771 0.932 -16.338 1.00 81.38 88 HIS A CA 1
ATOM 719 C C . HIS A 1 88 ? 9.972 1.870 -16.471 1.00 81.38 88 HIS A C 1
ATOM 721 O O . HIS A 1 88 ? 10.456 2.062 -17.588 1.00 81.38 88 HIS A O 1
ATOM 727 N N . SER A 1 89 ? 10.481 2.419 -15.364 1.00 79.62 89 SER A N 1
ATOM 728 C CA . SER A 1 89 ? 11.651 3.302 -15.387 1.00 79.62 89 SER A CA 1
ATOM 729 C C . SER A 1 89 ? 12.880 2.590 -15.963 1.00 79.62 89 SER A C 1
ATOM 731 O O . SER A 1 89 ? 13.530 3.124 -16.862 1.00 79.62 89 SER A O 1
ATOM 733 N N . ILE A 1 90 ? 13.110 1.336 -15.560 1.00 74.38 90 ILE A N 1
ATOM 734 C CA . ILE A 1 90 ? 14.224 0.500 -16.027 1.00 74.38 90 ILE A CA 1
ATOM 735 C C . ILE A 1 90 ? 14.052 0.114 -17.503 1.00 74.38 90 ILE A C 1
ATOM 737 O O . ILE A 1 90 ? 15.026 -0.002 -18.244 1.00 74.38 90 ILE A O 1
ATOM 741 N N . ILE A 1 91 ? 12.811 -0.085 -17.952 1.00 73.94 91 ILE A N 1
ATOM 742 C CA . ILE A 1 91 ? 12.516 -0.501 -19.331 1.00 73.94 91 ILE A CA 1
ATOM 743 C C . ILE A 1 91 ? 12.543 0.676 -20.313 1.00 73.94 91 ILE A C 1
ATOM 745 O O . ILE A 1 91 ? 12.874 0.492 -21.484 1.00 73.94 91 ILE A O 1
ATOM 749 N N . SER A 1 92 ? 12.231 1.888 -19.850 1.00 67.94 92 SER A N 1
ATOM 750 C CA . SER A 1 92 ? 12.205 3.095 -20.685 1.00 67.94 92 SER A CA 1
ATOM 751 C C . SER A 1 92 ? 13.576 3.475 -21.264 1.00 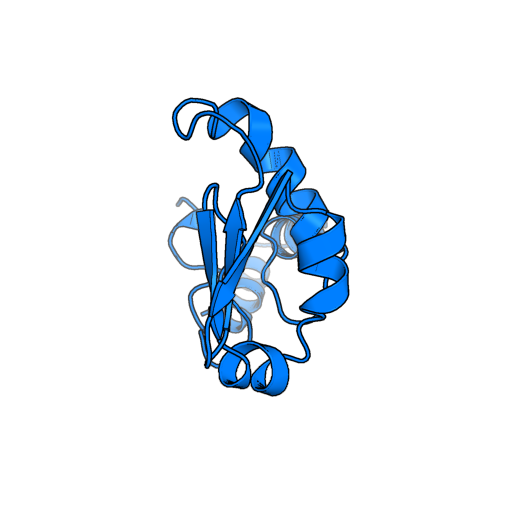67.94 92 SER A C 1
ATOM 753 O O . SER A 1 92 ? 13.651 4.115 -22.314 1.00 67.94 92 SER A O 1
ATOM 755 N N . SER A 1 93 ? 14.667 3.033 -20.635 1.00 61.59 93 SER A N 1
ATOM 756 C CA . SER A 1 93 ? 16.024 3.161 -21.159 1.00 61.59 93 SER A CA 1
ATOM 757 C C . SER A 1 93 ? 16.317 2.061 -22.179 1.00 61.59 93 SER A C 1
ATOM 759 O O . SER A 1 93 ? 16.862 1.039 -21.796 1.00 61.59 93 SER A O 1
ATOM 761 N N . SER A 1 94 ? 15.935 2.262 -23.448 1.00 58.12 94 SER A N 1
ATOM 762 C CA . SER A 1 94 ? 16.326 1.517 -24.669 1.00 58.12 94 SER A CA 1
ATOM 763 C C . SER A 1 94 ? 17.039 0.161 -24.480 1.00 58.12 94 SER A C 1
ATOM 765 O O . SER A 1 94 ? 18.134 -0.039 -25.008 1.00 58.12 94 SER A O 1
ATOM 767 N N . ILE A 1 95 ? 16.428 -0.775 -23.752 1.00 66.69 95 ILE A N 1
ATOM 768 C CA . ILE A 1 95 ? 17.003 -2.097 -23.490 1.00 66.69 95 ILE A CA 1
ATOM 769 C C . ILE A 1 95 ? 16.568 -3.073 -24.579 1.00 66.69 95 ILE A C 1
ATOM 771 O O . ILE A 1 95 ? 15.408 -3.104 -24.998 1.00 66.69 95 ILE A O 1
ATOM 775 N N . ASN A 1 96 ? 17.506 -3.888 -25.058 1.00 73.38 96 ASN A N 1
ATOM 776 C CA . ASN A 1 96 ? 17.191 -4.931 -26.029 1.00 73.38 96 ASN A CA 1
ATOM 777 C C . ASN A 1 96 ? 16.391 -6.076 -25.369 1.00 73.38 96 ASN A C 1
ATOM 779 O O . ASN A 1 96 ? 16.299 -6.194 -24.148 1.00 73.38 96 ASN A O 1
ATOM 783 N N . TYR A 1 97 ? 15.790 -6.956 -26.176 1.00 67.31 97 TYR A N 1
ATOM 784 C CA . TYR A 1 97 ? 14.916 -8.028 -25.673 1.00 67.31 97 TYR A CA 1
ATOM 785 C C . TYR A 1 97 ? 15.596 -8.967 -24.653 1.00 67.31 97 TYR A C 1
ATOM 787 O O . TYR A 1 97 ? 14.939 -9.481 -23.745 1.00 67.31 97 TYR A O 1
ATOM 795 N N . ILE A 1 98 ? 16.908 -9.188 -24.779 1.00 73.94 98 ILE A N 1
ATOM 796 C CA . ILE A 1 98 ? 17.679 -10.045 -23.865 1.00 73.94 98 ILE A CA 1
ATOM 797 C C . ILE A 1 98 ? 17.851 -9.351 -22.510 1.00 73.94 98 ILE A C 1
ATOM 799 O O . ILE A 1 98 ? 17.623 -9.971 -21.470 1.00 73.94 98 ILE A O 1
ATOM 803 N N . GLU A 1 99 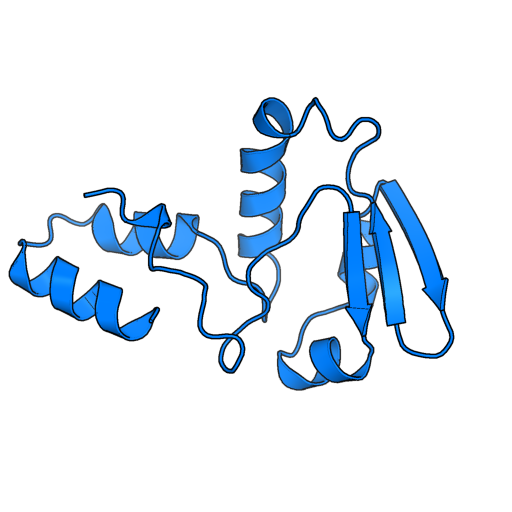? 18.186 -8.062 -22.520 1.00 70.94 99 GLU A N 1
ATOM 804 C CA . GLU A 1 99 ? 18.279 -7.222 -21.321 1.00 70.94 99 GLU A CA 1
ATOM 805 C C . GLU A 1 99 ? 16.931 -7.121 -20.609 1.00 70.94 99 GLU A C 1
ATOM 807 O O . GLU A 1 99 ? 16.866 -7.336 -19.400 1.00 70.94 99 GLU A O 1
ATOM 812 N N . LEU A 1 100 ? 15.840 -6.932 -21.359 1.00 70.56 100 LEU A N 1
ATOM 813 C CA . LEU A 1 100 ? 14.480 -6.963 -20.823 1.00 70.56 100 LEU A CA 1
ATOM 814 C C . LEU A 1 100 ? 14.191 -8.289 -20.104 1.00 70.56 100 LEU A C 1
ATOM 816 O O . LEU A 1 100 ? 13.732 -8.293 -18.965 1.00 70.56 100 LEU A O 1
ATOM 820 N N . CYS A 1 101 ? 14.502 -9.428 -20.728 1.00 70.94 101 CYS A N 1
ATOM 821 C CA . CYS A 1 101 ? 14.314 -10.736 -20.098 1.00 70.94 101 CYS A CA 1
ATOM 822 C C . CYS A 1 101 ? 15.164 -10.911 -18.828 1.00 70.94 101 CYS A C 1
ATOM 824 O O . CYS A 1 101 ? 14.733 -11.597 -17.902 1.00 70.94 101 CYS A O 1
ATOM 826 N N . SER A 1 102 ? 16.363 -10.324 -18.779 1.00 73.62 102 SER A N 1
ATOM 827 C CA . SER A 1 102 ? 17.239 -10.364 -17.604 1.00 73.62 102 SER A CA 1
ATOM 828 C C . SER A 1 102 ? 16.699 -9.507 -16.459 1.00 73.62 102 SER A C 1
ATOM 830 O O . SER A 1 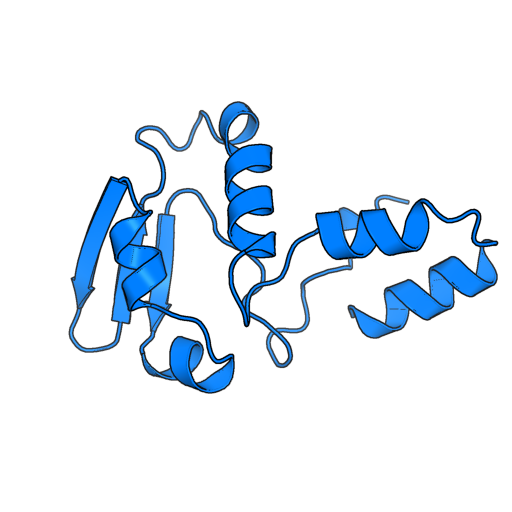102 ? 16.635 -9.985 -15.328 1.00 73.62 102 SER A O 1
ATOM 832 N N . VAL A 1 103 ? 16.257 -8.280 -16.752 1.00 72.75 103 VAL A N 1
ATOM 833 C CA . VAL A 1 103 ? 15.624 -7.379 -15.776 1.00 72.75 103 VAL A CA 1
ATOM 834 C C . VAL A 1 103 ? 14.389 -8.049 -15.186 1.00 72.75 103 VAL A C 1
ATOM 836 O O . VAL A 1 103 ? 14.303 -8.213 -13.975 1.00 72.75 103 VAL A O 1
ATOM 839 N N . LEU A 1 104 ? 13.477 -8.545 -16.027 1.00 72.12 104 LEU A N 1
ATOM 840 C CA . LEU A 1 104 ? 12.216 -9.144 -15.575 1.00 72.12 104 LEU A CA 1
ATOM 841 C C . LEU A 1 104 ? 12.399 -10.403 -14.710 1.00 72.12 104 LEU A C 1
ATOM 843 O O . LEU A 1 104 ? 11.533 -10.706 -13.895 1.00 72.12 104 LEU A O 1
ATOM 847 N N . ARG A 1 105 ? 13.520 -11.131 -14.827 1.00 70.62 105 ARG A N 1
ATOM 848 C CA . ARG A 1 105 ? 13.820 -12.279 -13.946 1.00 70.62 105 ARG A CA 1
ATOM 849 C C . ARG A 1 105 ? 14.067 -11.881 -12.495 1.00 70.62 105 ARG A C 1
ATOM 851 O O . ARG A 1 105 ? 13.875 -12.722 -11.626 1.00 70.62 105 ARG A O 1
ATOM 858 N N . GLN A 1 106 ? 14.494 -10.649 -12.231 1.00 68.94 106 GLN A N 1
ATOM 859 C CA . GLN A 1 106 ? 14.736 -10.166 -10.867 1.00 68.94 106 GLN A CA 1
ATOM 860 C C . GLN A 1 106 ? 13.423 -9.917 -10.108 1.00 68.94 106 GLN A C 1
ATOM 862 O O . GLN A 1 106 ? 13.405 -9.962 -8.878 1.00 68.94 106 GLN A O 1
ATOM 867 N N . TRP A 1 107 ? 12.328 -9.733 -10.850 1.00 64.56 107 TRP A N 1
ATOM 868 C CA . TRP A 1 107 ? 10.990 -9.423 -10.343 1.00 64.56 107 TRP A CA 1
ATOM 869 C C . TRP A 1 107 ? 10.016 -10.609 -10.389 1.00 64.56 107 TRP A C 1
ATOM 871 O O . TRP A 1 107 ? 8.829 -10.420 -10.114 1.00 64.56 107 TRP A O 1
ATOM 881 N N . LYS A 1 108 ? 10.518 -11.796 -10.758 1.00 56.38 108 LYS A N 1
ATOM 882 C CA . LYS A 1 108 ? 9.843 -13.078 -10.527 1.00 56.38 108 LYS A CA 1
ATOM 883 C C . LYS A 1 108 ? 9.849 -13.434 -9.056 1.00 56.38 108 LYS A C 1
ATOM 885 O O . LYS A 1 108 ? 10.890 -13.144 -8.416 1.00 56.38 108 LYS A O 1
#

Foldseek 3Di:
DPLVVQFQPPLQAAASFDAQKDWDFPVSCVSQVWDLVVQCVQAPDWDDDPGTIIGGRDDDNVCCVVCVVVRLVVQVVTTRHDHVVVVVVVVVPPDDPVRNVVSSVVRD

Radius of gyration: 15.01 Å; chains: 1; bounding box: 34×22×43 Å

pLDDT: mean 85.25, std 13.03, range [45.03, 98.0]

Sequence (108 aa):
MHIESWVGRDLSKYIPGLYWQTYISVDLAKEHSFDLAKACQIAEESTDYEKGVLLRFFEDPLDWNQYAEKLDNLCLTMDGVFSIKEVHSIISSSINYIELCSVLRQWK

Secondary structure (DSSP, 8-state):
--GGGTSS--TTTSB----SEEEEEHHHHHHTT--HHHHHHHSSEEEEETTEEEEE-SS-GGGHHHHHHHHHHHHHTSTTB--HHHHHHHHHTT--HHHHHHHHHHT-